Protein AF-A0A316DTW7-F1 (afdb_monomer_lite)

pLDDT: mean 80.7, std 17.82, range [40.09, 97.94]

Organism: NCBI:txid570520

Secondary structure (DSSP, 8-state):
--HHHHHHHHHHHHHHTT----PPP------SS--S-----S-----STT-EEEE-GGGHHHHHHHHHHHHHHSS---EEEEEEEEEE-TT--STT-EEEEE-SS-EEEEESS---GGGTGGGS---------

InterPro domains:
  IPR029018 Beta-hexosaminidase-like, domain 2 [G3DSA:3.30.379.10] (24-115)
  IPR029018 Beta-hexosaminidase-like, domain 2 [SSF55545] (29-113)

Sequence (133 aa):
MLFKKSLILIVFISVIVSCAENHPEAISPQIISILQEQVLTKGVFILDNESGLQFDTAFKVSAAFLKAFIQQGSNLVLKENNTIVFIKEERIKSDEGYVLNITPTQIEIKANKSINNNSKLRNYPRIQTRFWT

Radius of gyration: 23.99 Å; chains: 1; bounding box: 56×68×57 Å

Foldseek 3Di:
DPVVVVVVVVVVVVVVVPPDPPQPPPDDDPDPDDDPDDDDDDDDADDAQAAAEEEDPQCVVVRVVVQCCDVVVDVHHHDHDAQEYEEADCVAPDQPDWDWDDDNRHTYIYDNHDDDCPPVVVPDPPPPPDDDD

Structure (mmCIF, N/CA/C/O backbone):
data_AF-A0A316DTW7-F1
#
_entry.id   AF-A0A316DTW7-F1
#
loop_
_atom_site.group_PDB
_atom_site.id
_atom_site.type_symbol
_atom_site.label_atom_id
_atom_site.label_alt_id
_atom_site.label_comp_id
_atom_site.label_asym_id
_atom_site.label_entity_id
_atom_site.label_seq_id
_atom_site.pdbx_PDB_ins_code
_atom_site.Cartn_x
_atom_site.Cartn_y
_atom_site.Cartn_z
_atom_site.occupancy
_atom_site.B_iso_or_equiv
_atom_site.auth_seq_id
_atom_site.auth_comp_id
_atom_site.auth_asym_id
_atom_site.auth_atom_id
_atom_site.pdbx_PDB_model_num
ATOM 1 N N . MET A 1 1 ? -35.486 33.888 44.459 1.00 50.62 1 MET A N 1
ATOM 2 C CA . MET A 1 1 ? -35.583 33.446 43.042 1.00 50.62 1 MET A CA 1
ATOM 3 C C . MET A 1 1 ? -34.223 33.231 42.345 1.00 50.62 1 MET A C 1
ATOM 5 O O . MET A 1 1 ? -34.217 32.894 41.168 1.00 50.62 1 MET A O 1
ATOM 9 N N . LEU A 1 2 ? -33.084 33.349 43.048 1.00 51.00 2 LEU A N 1
ATOM 10 C CA . LEU A 1 2 ? -31.732 33.169 42.482 1.00 51.00 2 LEU A CA 1
ATOM 11 C C . LEU A 1 2 ? -31.245 31.703 42.465 1.00 51.00 2 LEU A C 1
ATOM 13 O O . LEU A 1 2 ? -30.597 31.287 41.513 1.00 51.00 2 LEU A O 1
ATOM 17 N N . PHE A 1 3 ? -31.638 30.882 43.447 1.00 57.75 3 PHE A N 1
ATOM 18 C CA . PHE A 1 3 ? -31.183 29.485 43.545 1.00 57.75 3 PHE A CA 1
ATOM 19 C C . PHE A 1 3 ? -31.755 28.553 42.461 1.00 57.75 3 PHE A C 1
ATOM 21 O O . PHE A 1 3 ? -31.048 27.680 41.968 1.00 57.75 3 PHE A O 1
ATOM 28 N N . LYS A 1 4 ? -33.007 28.767 42.021 1.00 59.69 4 LYS A N 1
ATOM 29 C CA . LYS A 1 4 ? -33.645 27.931 40.981 1.00 59.69 4 LYS A CA 1
ATOM 30 C C . LYS A 1 4 ? -33.011 28.109 39.594 1.00 59.69 4 LYS A C 1
ATOM 32 O O . LYS A 1 4 ? -32.924 27.146 38.845 1.00 59.69 4 LYS A O 1
ATOM 37 N N . LYS A 1 5 ? -32.541 29.323 39.269 1.00 60.16 5 LYS A N 1
ATOM 38 C CA . LYS A 1 5 ? -31.845 29.607 38.000 1.00 60.16 5 LYS A CA 1
ATOM 39 C C . LYS A 1 5 ? -30.434 29.004 37.976 1.00 60.16 5 LYS A C 1
ATOM 41 O O . LYS A 1 5 ? -29.988 28.563 36.926 1.00 60.16 5 LYS A O 1
ATOM 46 N N . SER A 1 6 ? -29.779 28.928 39.140 1.00 65.62 6 SER A N 1
ATOM 47 C CA . SER A 1 6 ? -28.445 28.329 39.295 1.00 65.62 6 SER A CA 1
ATOM 48 C C . SER A 1 6 ? -28.450 26.807 39.080 1.00 65.62 6 SER A C 1
ATOM 50 O O . SER A 1 6 ? -27.585 26.273 38.393 1.00 65.62 6 SER A O 1
ATOM 52 N N . LEU A 1 7 ? -29.482 26.106 39.567 1.00 71.25 7 LEU A N 1
ATOM 53 C CA . LEU A 1 7 ? -29.639 24.655 39.373 1.00 71.25 7 LEU A CA 1
ATOM 54 C C . LEU A 1 7 ? -29.766 24.253 37.896 1.00 71.25 7 LEU A C 1
ATOM 56 O O . LEU A 1 7 ? -29.173 23.267 37.473 1.00 71.25 7 LEU A O 1
ATOM 60 N N . ILE A 1 8 ? -30.491 25.043 37.101 1.00 77.44 8 ILE A N 1
ATOM 61 C CA . ILE A 1 8 ? -30.655 24.805 35.658 1.00 77.44 8 ILE A CA 1
ATOM 62 C C . ILE A 1 8 ? -29.323 24.971 34.915 1.00 77.44 8 ILE A C 1
ATOM 64 O O . ILE A 1 8 ? -29.021 24.190 34.016 1.00 77.44 8 ILE A O 1
ATOM 68 N N . LEU A 1 9 ? -28.499 25.942 35.319 1.00 75.31 9 LEU A N 1
ATOM 69 C CA . LEU A 1 9 ? -27.183 26.175 34.725 1.00 75.31 9 LEU A CA 1
ATOM 70 C C . LEU A 1 9 ? -26.225 24.999 34.987 1.00 75.31 9 LEU A C 1
ATOM 72 O O . LEU A 1 9 ? -25.503 24.583 34.089 1.00 75.31 9 LEU A O 1
ATOM 76 N N . ILE A 1 10 ? -26.257 24.426 36.193 1.00 79.38 10 ILE A N 1
ATOM 77 C CA . ILE A 1 10 ? -25.419 23.275 36.574 1.00 79.38 10 ILE A CA 1
ATOM 78 C C . ILE A 1 10 ? -25.820 22.010 35.796 1.00 79.38 10 ILE A C 1
ATOM 80 O O . ILE A 1 10 ? -24.959 21.249 35.349 1.00 79.38 10 ILE A O 1
ATOM 84 N N . VAL A 1 11 ? -27.122 21.804 35.577 1.00 77.81 11 VAL A N 1
ATOM 85 C CA . VAL A 1 11 ? -27.628 20.703 34.739 1.00 77.81 11 VAL A CA 1
ATOM 86 C C . VAL A 1 11 ? -27.226 20.901 33.273 1.00 77.81 11 VAL A C 1
ATOM 88 O O . VAL A 1 11 ? -26.832 19.952 32.607 1.00 77.81 11 VAL A O 1
ATOM 91 N N . PHE A 1 12 ? -27.238 22.136 32.770 1.00 74.94 12 PHE A N 1
ATOM 92 C CA . PHE A 1 12 ? -26.802 22.424 31.402 1.00 74.94 12 PHE A CA 1
ATOM 93 C C . PHE A 1 12 ? -25.288 22.221 31.206 1.00 74.94 12 PHE A C 1
ATOM 95 O O . PHE A 1 12 ? -24.862 21.674 30.191 1.00 74.94 12 PHE A O 1
ATOM 102 N N . ILE A 1 13 ? -24.475 22.587 32.204 1.00 77.12 13 ILE A N 1
ATOM 103 C CA . ILE A 1 13 ? -23.019 22.373 32.189 1.00 77.12 13 ILE A CA 1
ATOM 104 C C . ILE A 1 13 ? -22.670 20.879 32.280 1.00 77.12 13 ILE A C 1
ATOM 106 O O . ILE A 1 13 ? -21.713 20.443 31.662 1.00 77.12 13 ILE A O 1
ATOM 110 N N . SER A 1 14 ? -23.434 20.055 32.995 1.00 71.06 14 SER A N 1
ATOM 111 C CA . SER A 1 14 ? -23.122 18.616 33.098 1.00 71.06 14 SER A CA 1
ATOM 112 C C . SER A 1 14 ? -23.372 17.843 31.797 1.00 71.06 14 SER A C 1
ATOM 114 O O . SER A 1 14 ? -22.657 16.883 31.514 1.00 71.06 14 SER A O 1
ATOM 116 N N . VAL A 1 15 ? -24.311 18.294 30.960 1.00 70.88 15 VAL A N 1
ATOM 117 C CA . VAL A 1 15 ? -24.607 17.668 29.658 1.00 70.88 15 VAL A CA 1
ATOM 118 C C . VAL A 1 15 ? -23.476 17.887 28.642 1.00 70.88 15 VAL A C 1
ATOM 120 O O . VAL A 1 15 ? -23.234 17.019 27.807 1.00 70.88 15 VAL A O 1
ATOM 123 N N . ILE A 1 16 ? -22.733 18.998 28.728 1.00 71.25 16 ILE A N 1
ATOM 124 C CA . ILE A 1 16 ? -21.660 19.316 27.768 1.00 71.25 16 ILE A CA 1
ATOM 125 C C . ILE A 1 16 ? -20.305 18.657 28.089 1.00 71.25 16 ILE A C 1
ATOM 127 O O . ILE A 1 16 ? -19.431 18.643 27.228 1.00 71.25 16 ILE A O 1
ATOM 131 N N . VAL A 1 17 ? -20.115 18.078 29.288 1.00 68.19 17 VAL A N 1
ATOM 132 C CA . VAL A 1 17 ? -18.840 17.429 29.683 1.00 68.19 17 VAL A CA 1
ATOM 133 C C . VAL A 1 17 ? -18.785 15.959 29.241 1.00 68.19 17 VAL A C 1
ATOM 135 O O . VAL A 1 17 ? -17.721 15.350 29.250 1.00 68.19 17 VAL A O 1
ATOM 138 N N . SER A 1 18 ? -19.898 15.371 28.794 1.00 62.31 18 SER A N 1
ATOM 139 C CA . SER A 1 18 ? -19.945 13.936 28.469 1.00 62.31 18 SER A CA 1
ATOM 140 C C . SER A 1 18 ? -19.399 13.567 27.080 1.00 62.31 18 SER A C 1
ATOM 142 O O . SER A 1 18 ? -19.457 12.397 26.703 1.00 62.31 18 SER A O 1
ATOM 144 N N . CYS A 1 19 ? -18.856 14.521 26.318 1.00 64.94 19 CYS A N 1
ATOM 145 C CA . CYS A 1 19 ? -18.191 14.234 25.048 1.00 64.94 19 CYS A CA 1
ATOM 146 C C . CYS A 1 19 ? -16.697 13.963 25.289 1.00 64.94 19 CYS A C 1
ATOM 148 O O . CYS A 1 19 ? -15.837 14.789 24.994 1.00 64.94 19 CYS A O 1
ATOM 150 N N . ALA A 1 20 ? -16.398 12.816 25.898 1.00 64.94 20 ALA A N 1
ATOM 151 C CA . ALA A 1 20 ? -15.045 12.279 25.956 1.00 64.94 20 ALA A CA 1
ATOM 152 C C . ALA A 1 20 ? -14.924 11.208 24.868 1.00 64.94 20 ALA A C 1
ATOM 154 O O . ALA A 1 20 ? -15.334 10.063 25.058 1.00 64.94 20 ALA A O 1
ATOM 155 N N . GLU A 1 21 ? -14.414 11.589 23.697 1.00 65.56 21 GLU A N 1
ATOM 156 C CA . GLU A 1 21 ? -14.030 10.609 22.685 1.00 65.56 21 GLU A CA 1
ATOM 157 C C . GLU A 1 21 ? -12.824 9.828 23.212 1.00 65.56 21 GLU A C 1
ATOM 159 O O . GLU A 1 21 ? -11.740 10.377 23.413 1.00 65.56 21 GLU A O 1
ATOM 164 N N . ASN A 1 22 ? -13.021 8.533 23.458 1.00 61.62 22 ASN A N 1
ATOM 165 C CA . ASN A 1 22 ? -11.925 7.617 23.736 1.00 61.62 22 ASN A CA 1
ATOM 166 C C . ASN A 1 22 ? -11.108 7.488 22.451 1.00 61.62 22 ASN A C 1
ATOM 168 O O . ASN A 1 22 ? -11.437 6.691 21.573 1.00 61.62 22 ASN A O 1
ATOM 172 N N . HIS A 1 23 ? -10.069 8.306 22.307 1.00 55.62 23 HIS A N 1
ATOM 173 C CA . HIS A 1 23 ? -9.107 8.099 21.241 1.00 55.62 23 HIS A CA 1
ATOM 174 C C . HIS A 1 23 ? -8.380 6.783 21.534 1.00 55.62 23 HIS A C 1
ATOM 176 O O . HIS A 1 23 ? -7.770 6.673 22.600 1.00 55.62 23 HIS A O 1
ATOM 182 N N . PRO A 1 24 ? -8.458 5.775 20.646 1.00 60.28 24 PRO A N 1
ATOM 183 C CA . PRO A 1 24 ? -7.672 4.567 20.828 1.00 60.28 24 PRO A CA 1
ATOM 184 C C . PRO A 1 24 ? -6.202 4.977 20.922 1.00 60.28 24 PRO A C 1
ATOM 186 O O . PRO A 1 24 ? -5.711 5.731 20.077 1.00 60.28 24 PRO A O 1
ATOM 189 N N . GLU A 1 25 ? -5.518 4.533 21.978 1.00 62.28 25 GLU A N 1
ATOM 190 C CA . GLU A 1 25 ? -4.081 4.751 22.103 1.00 62.28 25 GLU A CA 1
ATOM 191 C C . GLU A 1 25 ? -3.395 4.195 20.854 1.00 62.28 25 GLU A C 1
ATOM 193 O O . GLU A 1 25 ? -3.690 3.086 20.400 1.00 62.28 25 GLU A O 1
ATOM 198 N N . ALA A 1 26 ? -2.508 4.997 20.265 1.00 59.78 26 ALA A N 1
ATOM 199 C CA . ALA A 1 26 ? -1.769 4.593 19.084 1.00 59.78 26 ALA A CA 1
ATOM 200 C C . ALA A 1 26 ? -0.880 3.396 19.447 1.00 59.78 26 ALA A C 1
ATOM 202 O O . ALA A 1 26 ? 0.140 3.544 20.122 1.00 59.78 26 ALA A O 1
ATOM 203 N N . ILE A 1 27 ? -1.273 2.201 19.004 1.00 66.25 27 ILE A N 1
ATOM 204 C CA . ILE A 1 27 ? -0.453 1.001 19.143 1.00 66.25 27 ILE A CA 1
ATOM 205 C C . ILE A 1 27 ? 0.762 1.197 18.241 1.00 66.25 27 ILE A C 1
ATOM 207 O O . ILE A 1 27 ? 0.631 1.240 17.016 1.00 66.25 27 ILE A O 1
ATOM 211 N N . SER A 1 28 ? 1.946 1.331 18.840 1.00 69.50 28 SER A N 1
ATOM 212 C CA . SER A 1 28 ? 3.183 1.363 18.064 1.00 69.50 28 SER A CA 1
ATOM 213 C C . SER A 1 28 ? 3.342 0.022 17.338 1.00 69.50 28 SER A C 1
ATOM 215 O O . SER A 1 28 ? 3.338 -1.026 17.998 1.00 69.50 28 SER A O 1
ATOM 217 N N . PRO A 1 29 ? 3.437 0.010 15.997 1.00 71.38 29 PRO A N 1
ATOM 218 C CA . PRO A 1 29 ? 3.548 -1.231 15.253 1.00 71.38 29 PRO A CA 1
ATOM 219 C C . PRO A 1 29 ? 4.863 -1.931 15.606 1.00 71.38 29 PRO A C 1
ATOM 221 O O . PRO A 1 29 ? 5.935 -1.326 15.593 1.00 71.38 29 PRO A O 1
ATOM 224 N N . GLN A 1 30 ? 4.791 -3.228 15.905 1.00 76.19 30 GLN A N 1
ATOM 225 C CA . GLN A 1 30 ? 5.978 -4.041 16.166 1.00 76.19 30 GLN A CA 1
ATOM 226 C C . GLN A 1 30 ? 6.628 -4.441 14.838 1.00 76.19 30 GLN A C 1
ATOM 228 O O . GLN A 1 30 ? 6.312 -5.481 14.262 1.00 76.19 30 GLN A O 1
ATOM 233 N N . ILE A 1 31 ? 7.514 -3.585 14.329 1.00 75.75 31 ILE A N 1
ATOM 234 C CA . ILE A 1 31 ? 8.282 -3.827 13.103 1.00 75.75 31 ILE A CA 1
ATOM 235 C C . ILE A 1 31 ? 9.700 -4.252 13.494 1.00 75.75 31 ILE A C 1
ATOM 237 O O . ILE A 1 31 ? 10.330 -3.629 14.349 1.00 75.75 31 ILE A O 1
ATOM 241 N N . ILE A 1 32 ? 10.202 -5.326 12.879 1.00 71.81 32 ILE A N 1
ATOM 242 C CA . ILE A 1 32 ? 11.586 -5.775 13.072 1.00 71.81 32 ILE A CA 1
ATOM 243 C C . ILE A 1 32 ? 12.494 -5.052 12.070 1.00 71.81 32 ILE A C 1
ATOM 245 O O . ILE A 1 32 ? 12.167 -4.923 10.891 1.00 71.81 32 ILE A O 1
ATOM 249 N N . SER A 1 33 ? 13.647 -4.636 12.602 1.00 71.69 33 SER A N 1
ATOM 250 C CA . SER A 1 33 ? 14.553 -3.564 12.172 1.00 71.69 33 SER A CA 1
ATOM 251 C C . SER A 1 33 ? 14.014 -2.169 12.484 1.00 71.69 33 SER A C 1
ATOM 253 O O . SER A 1 33 ? 12.966 -1.756 12.001 1.00 71.69 33 SER A O 1
ATOM 255 N N . ILE A 1 34 ? 14.769 -1.446 13.313 1.00 74.00 34 ILE A N 1
ATOM 256 C CA . ILE A 1 34 ? 14.453 -0.080 13.738 1.00 74.00 34 ILE A CA 1
ATOM 257 C C . ILE A 1 34 ? 14.375 0.817 12.498 1.00 74.00 34 ILE A C 1
ATOM 259 O O . ILE A 1 34 ? 15.304 0.845 11.688 1.00 74.00 34 ILE A O 1
ATOM 263 N N . LEU A 1 35 ? 13.264 1.542 12.355 1.00 81.56 35 LEU A N 1
ATOM 264 C CA . LEU A 1 35 ? 13.120 2.566 11.326 1.00 81.56 35 LEU A CA 1
ATOM 265 C C . LEU A 1 35 ? 14.106 3.704 11.595 1.00 81.56 35 LEU A C 1
ATOM 267 O O . LEU A 1 35 ? 14.316 4.091 12.742 1.00 81.56 35 LEU A O 1
ATOM 271 N N . GLN A 1 36 ? 14.678 4.270 10.531 1.00 85.31 36 GLN A N 1
ATOM 272 C CA . GLN A 1 36 ? 15.542 5.446 10.657 1.00 85.31 36 GLN A CA 1
ATOM 273 C C . GLN A 1 36 ? 14.785 6.637 11.264 1.00 85.31 36 GLN A C 1
ATOM 275 O O . GLN A 1 36 ? 15.351 7.397 12.044 1.00 85.31 36 GLN A O 1
ATOM 280 N N . GLU A 1 37 ? 13.506 6.774 10.914 1.00 88.19 37 GLU A N 1
ATOM 281 C CA . GLU A 1 37 ? 12.612 7.807 11.415 1.00 88.19 37 GLU A CA 1
ATOM 282 C C . GLU A 1 37 ? 11.174 7.273 11.430 1.00 88.19 37 GLU A C 1
ATOM 284 O O . GLU A 1 37 ? 10.756 6.556 10.518 1.00 88.19 37 GLU A O 1
ATOM 289 N N . GLN A 1 38 ? 10.417 7.623 12.469 1.00 88.06 38 GLN A N 1
ATOM 290 C CA . GLN A 1 38 ? 8.989 7.343 12.566 1.00 88.06 38 GLN A CA 1
ATOM 291 C C . GLN A 1 38 ? 8.288 8.539 13.204 1.00 88.06 38 GLN A C 1
ATOM 293 O O . GLN A 1 38 ? 8.654 8.979 14.293 1.00 88.06 38 GLN A O 1
ATOM 298 N N . VAL A 1 39 ? 7.243 9.028 12.540 1.00 89.62 39 VAL A N 1
ATOM 299 C CA . VAL A 1 39 ? 6.382 10.099 13.047 1.00 89.62 39 VAL A CA 1
ATOM 300 C C . VAL A 1 39 ? 4.974 9.540 13.194 1.00 89.62 39 VAL A C 1
ATOM 302 O O . VAL A 1 39 ? 4.391 9.054 12.228 1.00 89.62 39 VAL A O 1
ATOM 305 N N . LEU A 1 40 ? 4.429 9.584 14.410 1.00 86.25 40 LEU A N 1
ATOM 306 C CA . LEU A 1 40 ? 3.062 9.146 14.682 1.00 86.25 40 LEU A CA 1
ATOM 307 C C . LEU A 1 40 ? 2.095 10.313 14.474 1.00 86.25 40 LEU A C 1
ATOM 309 O O . LEU A 1 40 ? 2.170 11.330 15.165 1.00 86.25 40 LEU A O 1
ATOM 313 N N . THR A 1 41 ? 1.176 10.158 13.525 1.00 85.38 41 THR A N 1
ATOM 314 C CA . THR A 1 41 ? 0.108 11.122 13.237 1.00 85.38 41 THR A CA 1
ATOM 315 C C . THR A 1 41 ? -1.236 10.617 13.756 1.00 85.38 41 THR A C 1
ATOM 317 O O . THR A 1 41 ? -1.438 9.419 13.934 1.00 85.38 41 THR A O 1
ATOM 320 N N . LYS A 1 42 ? -2.181 11.532 14.008 1.00 83.56 42 LYS A N 1
ATOM 321 C CA . LYS A 1 42 ? -3.534 11.159 14.445 1.00 83.56 42 LYS A CA 1
ATOM 322 C C . LYS A 1 42 ? -4.324 10.497 13.312 1.00 83.56 42 LYS A C 1
ATOM 324 O O . LYS A 1 42 ? -4.234 10.922 12.163 1.00 83.56 42 LYS A O 1
ATOM 329 N N . GLY A 1 43 ? -5.173 9.541 13.684 1.00 84.69 43 GLY A N 1
ATOM 330 C CA . GLY A 1 43 ? -6.079 8.837 12.778 1.00 84.69 43 GLY A CA 1
ATOM 331 C C . GLY A 1 43 ? -5.618 7.419 12.449 1.00 84.69 43 GLY A C 1
ATOM 332 O O . GLY A 1 43 ? -4.516 7.010 12.802 1.00 84.69 43 GLY A O 1
ATOM 333 N N . VAL A 1 44 ? -6.500 6.656 11.802 1.00 88.94 44 VAL A N 1
ATOM 334 C CA . VAL A 1 44 ? -6.276 5.250 11.445 1.00 88.94 44 VAL A CA 1
ATOM 335 C C . VAL A 1 44 ? -6.800 5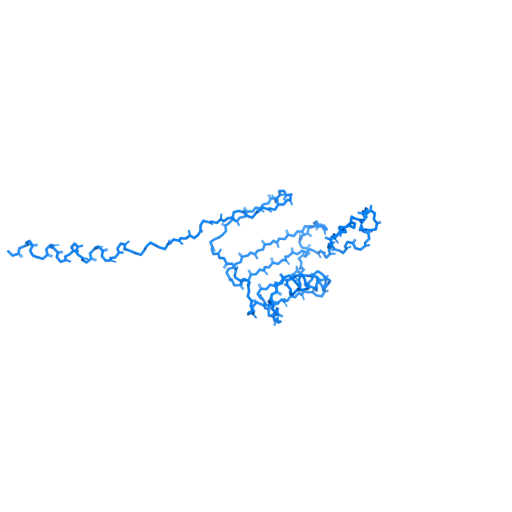.020 10.034 1.00 88.94 44 VAL A C 1
ATOM 337 O O . VAL A 1 44 ? -7.872 5.509 9.688 1.00 88.94 44 VAL A O 1
ATOM 340 N N . PHE A 1 45 ? -6.043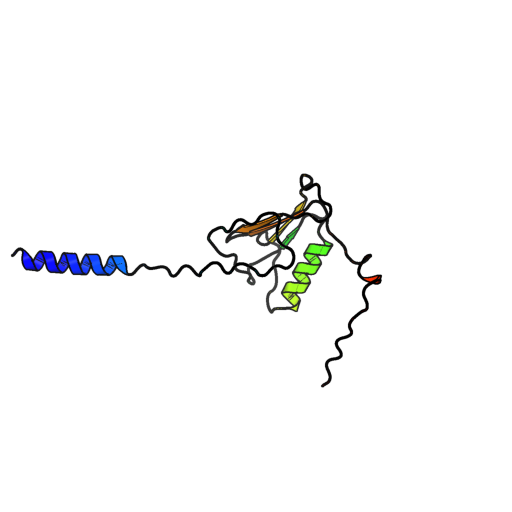 4.274 9.234 1.00 92.56 45 PHE A N 1
ATOM 341 C CA . PHE A 1 45 ? -6.514 3.746 7.960 1.00 92.56 45 PHE A CA 1
ATOM 342 C C . PHE A 1 45 ? -7.274 2.438 8.194 1.00 92.56 45 PHE A C 1
ATOM 344 O O . PHE A 1 45 ? -6.758 1.537 8.860 1.00 92.56 45 PHE A O 1
ATOM 351 N N . ILE A 1 46 ? -8.477 2.314 7.635 1.00 93.25 46 ILE A N 1
ATOM 352 C CA . ILE A 1 46 ? -9.280 1.091 7.725 1.00 93.25 46 ILE A CA 1
ATOM 353 C C . ILE A 1 46 ? -9.136 0.309 6.423 1.00 93.25 46 ILE A C 1
ATOM 355 O O . ILE A 1 46 ? -9.491 0.802 5.359 1.00 93.25 46 ILE A O 1
ATOM 359 N N . LEU A 1 47 ? -8.614 -0.915 6.521 1.00 94.94 47 LEU A N 1
ATOM 360 C CA . LEU A 1 47 ? -8.540 -1.845 5.399 1.00 94.94 47 LEU A CA 1
ATOM 361 C C . LEU A 1 47 ? -9.842 -2.651 5.310 1.00 94.94 47 LEU A C 1
ATOM 363 O O . LEU A 1 47 ? -10.150 -3.440 6.203 1.00 94.94 47 LEU A O 1
ATOM 367 N N . ASP A 1 48 ? -10.583 -2.468 4.224 1.00 95.31 48 ASP A N 1
ATOM 368 C CA . ASP A 1 48 ? -11.890 -3.084 3.987 1.00 95.31 48 ASP A CA 1
ATOM 369 C C . ASP A 1 48 ? -12.114 -3.419 2.495 1.00 95.31 48 ASP A C 1
ATOM 371 O O . ASP A 1 48 ? -11.188 -3.394 1.686 1.00 95.31 48 ASP A O 1
ATOM 375 N N . ASN A 1 49 ? -13.348 -3.771 2.118 1.00 95.31 49 ASN A N 1
ATOM 376 C CA . ASN A 1 49 ? -13.708 -4.081 0.728 1.00 95.31 49 ASN A CA 1
ATOM 377 C C . ASN A 1 49 ? -13.836 -2.844 -0.174 1.00 95.31 49 ASN A C 1
ATOM 379 O O . ASN A 1 49 ? -13.943 -2.992 -1.391 1.00 95.31 49 ASN A O 1
ATOM 383 N N . GLU A 1 50 ? -13.842 -1.637 0.387 1.00 95.56 50 GLU A N 1
ATOM 384 C CA . GLU A 1 50 ? -13.784 -0.393 -0.382 1.00 95.56 50 GLU A CA 1
ATOM 385 C C . GLU A 1 50 ? -12.341 0.016 -0.677 1.00 95.56 50 GLU A C 1
ATOM 387 O O . GLU A 1 50 ? -12.092 0.797 -1.596 1.00 95.56 50 GLU A O 1
ATOM 392 N N . SER A 1 51 ? -11.382 -0.566 0.039 1.00 96.94 51 SER A N 1
ATOM 393 C CA . SER A 1 51 ? -9.964 -0.372 -0.209 1.00 96.94 51 SER A CA 1
ATOM 394 C C . SER A 1 51 ? -9.552 -0.938 -1.569 1.00 96.94 51 SER A C 1
ATOM 396 O O . SER A 1 51 ? -9.982 -2.003 -2.015 1.00 96.94 51 SER A O 1
ATOM 398 N N . GLY A 1 52 ? -8.668 -0.221 -2.239 1.00 96.81 52 GLY A N 1
ATOM 399 C CA . GLY A 1 52 ? -8.066 -0.599 -3.498 1.00 96.81 52 GLY A CA 1
ATOM 400 C C . GLY A 1 52 ? -6.597 -0.225 -3.595 1.00 96.81 52 GLY A C 1
ATOM 401 O O . GLY A 1 52 ? -6.027 0.452 -2.732 1.00 96.81 52 GLY A O 1
ATOM 402 N N . LEU A 1 53 ? -5.984 -0.752 -4.649 1.00 97.19 53 LEU A N 1
ATOM 403 C CA . LEU A 1 53 ? -4.551 -0.705 -4.874 1.00 97.19 53 LEU A CA 1
ATOM 404 C C . LEU A 1 53 ? -4.241 -0.060 -6.224 1.00 97.19 53 LEU A C 1
ATOM 406 O O . LEU A 1 53 ? -4.734 -0.509 -7.255 1.00 97.19 53 LEU A O 1
ATOM 410 N N . GLN A 1 54 ? -3.351 0.928 -6.221 1.00 97.44 54 GLN A N 1
ATOM 411 C CA . GLN A 1 54 ? -2.700 1.458 -7.415 1.00 97.44 54 GLN A CA 1
ATOM 412 C C . GLN A 1 54 ? -1.182 1.377 -7.290 1.00 97.44 54 GLN A C 1
ATOM 414 O O . GLN A 1 54 ? -0.618 1.308 -6.197 1.00 97.44 54 GLN A O 1
ATOM 419 N N . PHE A 1 55 ? -0.499 1.340 -8.429 1.00 97.12 55 PHE A N 1
ATOM 420 C CA . PHE A 1 55 ? 0.950 1.220 -8.456 1.00 97.12 55 PHE A CA 1
ATOM 421 C C . PHE A 1 55 ? 1.539 1.732 -9.764 1.00 97.12 55 PHE A C 1
ATOM 423 O O . PHE A 1 55 ? 0.998 1.484 -10.844 1.00 97.12 55 PHE A O 1
ATOM 430 N N . ASP A 1 56 ? 2.715 2.346 -9.670 1.00 96.62 56 ASP A N 1
ATOM 431 C CA . ASP A 1 56 ? 3.565 2.540 -10.839 1.00 96.62 56 ASP A CA 1
ATOM 432 C C . ASP A 1 56 ? 4.024 1.187 -11.393 1.00 96.62 56 ASP A C 1
ATOM 434 O O . ASP A 1 56 ? 4.283 0.233 -10.652 1.00 96.62 56 ASP A O 1
ATOM 438 N N . THR A 1 57 ? 4.195 1.102 -12.713 1.00 94.81 57 THR A N 1
ATOM 439 C CA . THR A 1 57 ? 4.548 -0.145 -13.420 1.00 94.81 57 THR A CA 1
ATOM 440 C C . THR A 1 57 ? 5.803 -0.827 -12.866 1.00 94.81 57 THR A C 1
ATOM 442 O O . THR A 1 57 ? 5.882 -2.059 -12.864 1.00 94.81 57 THR A O 1
ATOM 445 N N . ALA A 1 58 ? 6.743 -0.047 -12.322 1.00 93.69 58 ALA A N 1
ATOM 446 C CA . ALA A 1 58 ? 7.954 -0.522 -11.656 1.00 93.69 58 ALA A CA 1
ATOM 447 C C . ALA A 1 58 ? 7.685 -1.423 -10.431 1.00 93.69 58 ALA A C 1
ATOM 449 O O . ALA A 1 58 ? 8.525 -2.257 -10.093 1.00 93.69 58 ALA A O 1
ATOM 450 N N . PHE A 1 59 ? 6.518 -1.301 -9.791 1.00 95.56 59 PHE A N 1
ATOM 451 C CA . PHE A 1 59 ? 6.143 -2.048 -8.584 1.00 95.56 59 PHE A CA 1
ATOM 452 C C . PHE A 1 59 ? 5.100 -3.133 -8.829 1.00 95.56 59 PHE A C 1
ATOM 454 O O . PHE A 1 59 ? 4.606 -3.720 -7.868 1.00 95.56 59 PHE A O 1
ATOM 461 N N . LYS A 1 60 ? 4.796 -3.467 -10.090 1.00 95.00 60 LYS A N 1
ATOM 462 C CA . LYS A 1 60 ? 3.778 -4.471 -10.445 1.00 95.00 60 LYS A CA 1
ATOM 463 C C . LYS A 1 60 ? 3.912 -5.783 -9.664 1.00 95.00 60 LYS A C 1
ATOM 465 O O . LYS A 1 60 ? 2.908 -6.344 -9.240 1.00 95.00 60 LYS A O 1
ATOM 470 N N . VAL A 1 61 ? 5.138 -6.275 -9.465 1.00 93.81 61 VAL A N 1
ATOM 471 C CA . VAL A 1 61 ? 5.388 -7.530 -8.732 1.00 93.81 61 VAL A CA 1
ATOM 472 C C . VAL A 1 61 ? 5.058 -7.383 -7.245 1.00 93.81 61 VAL A C 1
ATOM 474 O O . VAL A 1 61 ? 4.338 -8.215 -6.700 1.00 93.81 61 VAL A O 1
ATOM 477 N N . SER A 1 62 ? 5.539 -6.321 -6.595 1.00 94.69 62 SER A N 1
ATOM 478 C CA . SER A 1 62 ? 5.259 -6.045 -5.179 1.00 94.69 62 SER A CA 1
ATOM 479 C C . SER A 1 62 ? 3.771 -5.781 -4.932 1.00 94.69 62 SER A C 1
ATOM 481 O O . SER A 1 62 ? 3.209 -6.301 -3.972 1.00 94.69 62 SER A O 1
ATOM 483 N N . ALA A 1 63 ? 3.118 -5.038 -5.827 1.00 95.00 63 ALA A N 1
ATOM 484 C CA . ALA A 1 63 ? 1.688 -4.764 -5.759 1.00 95.00 63 ALA A CA 1
ATOM 485 C C . ALA A 1 63 ? 0.857 -6.046 -5.924 1.00 95.00 63 ALA A C 1
ATOM 487 O O . ALA A 1 63 ? -0.047 -6.306 -5.131 1.00 95.00 63 ALA A O 1
ATOM 488 N N . ALA A 1 64 ? 1.203 -6.896 -6.897 1.00 95.38 64 ALA A N 1
ATOM 489 C CA . ALA A 1 64 ? 0.55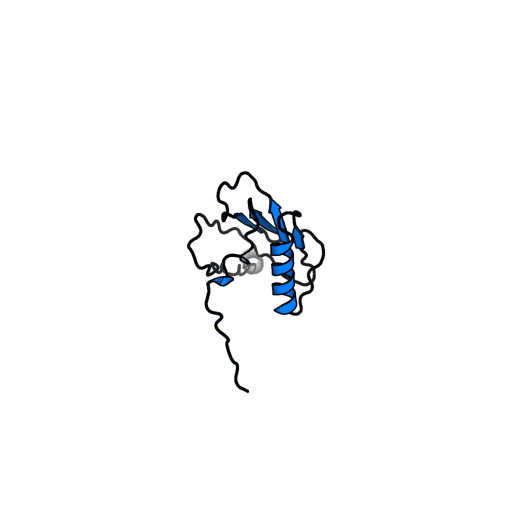4 -8.193 -7.071 1.00 95.38 64 ALA A CA 1
ATOM 490 C C . ALA A 1 64 ? 0.743 -9.097 -5.844 1.00 95.38 64 ALA A C 1
ATOM 492 O O . ALA A 1 64 ? -0.206 -9.757 -5.423 1.00 95.38 64 ALA A O 1
ATOM 493 N N . PHE A 1 65 ? 1.938 -9.093 -5.245 1.00 95.44 65 PHE A N 1
ATOM 494 C CA . PHE A 1 65 ? 2.201 -9.815 -4.003 1.00 95.44 65 PHE A CA 1
ATOM 495 C C . PHE A 1 65 ? 1.326 -9.306 -2.853 1.00 95.44 65 PHE A C 1
ATOM 497 O O . PHE A 1 65 ? 0.668 -10.118 -2.211 1.00 95.44 65 PHE A O 1
ATOM 504 N N . LEU A 1 66 ? 1.267 -7.990 -2.612 1.00 95.56 66 LEU A N 1
ATOM 505 C CA . LEU A 1 66 ? 0.444 -7.418 -1.540 1.00 95.56 66 LEU A CA 1
ATOM 506 C C . LEU A 1 66 ? -1.042 -7.741 -1.741 1.00 95.56 66 LEU A C 1
ATOM 508 O O . LEU A 1 66 ? -1.714 -8.158 -0.798 1.00 95.56 66 LEU A O 1
ATOM 512 N N . LYS A 1 67 ? -1.541 -7.598 -2.976 1.00 95.88 67 LYS A N 1
ATOM 513 C CA . LYS A 1 67 ? -2.924 -7.938 -3.331 1.00 95.88 67 LYS A CA 1
ATOM 514 C C . LYS A 1 67 ? -3.219 -9.404 -3.033 1.00 95.88 67 LYS A C 1
ATOM 516 O O . LYS A 1 67 ? -4.187 -9.697 -2.340 1.00 95.88 67 LYS A O 1
ATOM 521 N N . ALA A 1 68 ? -2.354 -10.310 -3.488 1.00 96.31 68 ALA A N 1
ATOM 522 C CA . ALA A 1 68 ? -2.486 -11.735 -3.212 1.00 96.31 68 ALA A CA 1
ATOM 523 C C . ALA A 1 68 ? -2.422 -12.038 -1.708 1.00 96.31 68 ALA A C 1
ATOM 525 O O . ALA A 1 68 ? -3.246 -12.795 -1.213 1.00 96.31 68 ALA A O 1
ATOM 526 N N . PHE A 1 69 ? -1.494 -11.419 -0.976 1.00 96.06 69 PHE A N 1
ATOM 527 C CA . PHE A 1 69 ? -1.335 -11.610 0.463 1.00 96.06 69 PHE A CA 1
ATOM 528 C C . PHE A 1 69 ? -2.605 -11.229 1.237 1.00 96.06 69 PHE A C 1
ATOM 530 O O . PHE A 1 69 ? -3.091 -12.019 2.043 1.00 96.06 69 PHE A O 1
ATOM 537 N N . ILE A 1 70 ? -3.184 -10.058 0.949 1.00 95.88 70 ILE A N 1
ATOM 538 C CA . ILE A 1 70 ? -4.419 -9.597 1.599 1.00 95.88 70 ILE A CA 1
ATOM 539 C C . ILE A 1 70 ? -5.603 -10.488 1.208 1.00 95.88 70 ILE A C 1
ATOM 541 O O . ILE A 1 70 ? -6.331 -10.953 2.082 1.00 95.88 70 ILE A O 1
ATOM 545 N N . GLN A 1 71 ? -5.790 -10.750 -0.089 1.00 96.12 71 GLN A N 1
ATOM 546 C CA . GLN A 1 71 ? -6.957 -11.486 -0.591 1.00 96.12 71 GLN A CA 1
ATOM 547 C C . GLN A 1 71 ? -6.921 -12.987 -0.260 1.00 96.12 71 GLN A C 1
ATOM 549 O O . GLN A 1 71 ? -7.968 -13.615 -0.188 1.00 96.12 71 GLN A O 1
ATOM 554 N N . GLN A 1 72 ? -5.741 -13.585 -0.073 1.00 95.94 72 GLN A N 1
ATOM 555 C CA . GLN A 1 72 ? -5.619 -14.987 0.353 1.00 95.94 72 GLN A CA 1
ATOM 556 C C . GLN A 1 72 ? -5.657 -15.133 1.878 1.00 95.94 72 GLN A C 1
ATOM 558 O O . GLN A 1 72 ? -6.073 -16.173 2.381 1.00 95.94 72 GLN A O 1
ATOM 563 N N . GLY A 1 73 ? -5.213 -14.109 2.613 1.00 94.62 73 GLY A N 1
ATOM 564 C CA . GLY A 1 73 ? -5.210 -14.093 4.077 1.00 94.62 73 GLY A CA 1
ATOM 565 C C . GLY A 1 73 ? -6.510 -13.588 4.710 1.00 94.62 73 GLY A C 1
ATOM 566 O O . GLY A 1 73 ? -6.614 -13.570 5.934 1.00 94.62 73 GLY A O 1
ATOM 567 N N . SER A 1 74 ? -7.486 -13.144 3.915 1.00 94.06 74 SER A N 1
ATOM 568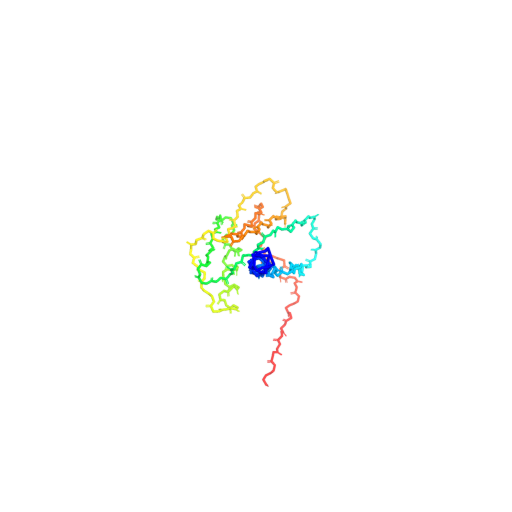 C CA . SER A 1 74 ? -8.740 -12.564 4.405 1.00 94.06 74 SER A CA 1
ATOM 569 C C . SER A 1 74 ? -9.885 -12.742 3.403 1.00 94.06 74 SER A C 1
ATOM 571 O O . SER A 1 74 ? -9.677 -13.180 2.279 1.00 94.06 74 SER A O 1
ATOM 573 N N . ASN A 1 75 ? -11.099 -12.343 3.793 1.00 94.94 75 ASN A N 1
ATOM 574 C CA . ASN A 1 75 ? -12.259 -12.285 2.894 1.00 94.94 75 ASN A CA 1
ATOM 575 C C . ASN A 1 75 ? -12.350 -10.953 2.121 1.00 94.94 75 ASN A C 1
ATOM 577 O O . ASN A 1 75 ? -13.398 -10.648 1.551 1.00 94.94 75 ASN A O 1
ATOM 581 N N . LEU A 1 76 ? -11.299 -10.126 2.157 1.00 95.81 76 LEU A N 1
ATOM 582 C CA . LEU A 1 76 ? -11.289 -8.823 1.502 1.00 95.81 76 LEU A CA 1
ATOM 583 C C . LEU A 1 76 ? -10.954 -8.956 0.019 1.00 95.81 76 LEU A C 1
ATOM 585 O O . LEU A 1 76 ? -10.053 -9.703 -0.360 1.00 95.81 76 LEU A O 1
ATOM 589 N N . VAL A 1 77 ? -11.624 -8.166 -0.820 1.00 95.94 77 VAL A N 1
ATOM 590 C CA . VAL A 1 77 ? -11.334 -8.061 -2.253 1.00 95.94 77 VAL A CA 1
ATOM 591 C C . VAL A 1 77 ? -10.963 -6.622 -2.587 1.00 95.94 77 VAL A C 1
ATOM 593 O O . VAL A 1 77 ? -11.827 -5.761 -2.696 1.00 95.94 77 VAL A O 1
ATOM 596 N N . LEU A 1 78 ? -9.666 -6.371 -2.795 1.00 95.25 78 LEU A N 1
ATOM 597 C CA . LEU A 1 78 ? -9.186 -5.041 -3.170 1.00 95.25 78 LEU A CA 1
ATOM 598 C C . LEU A 1 78 ? -9.708 -4.596 -4.541 1.00 95.25 78 LEU A C 1
ATOM 600 O O . LEU A 1 78 ? -9.569 -5.319 -5.537 1.00 95.25 78 LEU A O 1
ATOM 604 N N . LYS A 1 79 ? -10.236 -3.372 -4.581 1.00 95.12 79 LYS A N 1
ATOM 605 C CA . LYS A 1 79 ? -10.656 -2.663 -5.796 1.00 95.12 79 LYS A CA 1
ATOM 606 C C . LYS A 1 79 ? -9.459 -2.014 -6.507 1.00 95.12 79 LYS A C 1
ATOM 608 O O . LYS A 1 79 ? -8.330 -2.024 -6.021 1.00 95.12 79 LYS A O 1
ATOM 613 N N . GLU A 1 80 ? -9.710 -1.419 -7.666 1.00 90.75 80 GLU A N 1
ATOM 614 C CA . GLU A 1 80 ? -8.726 -0.609 -8.393 1.00 90.75 80 GLU A CA 1
ATOM 615 C C . GLU A 1 80 ? -8.958 0.877 -8.059 1.00 90.75 80 GLU A C 1
ATOM 617 O O . GLU A 1 80 ? -9.638 1.597 -8.789 1.00 90.75 80 GLU A O 1
ATOM 622 N N . ASN A 1 81 ? -8.457 1.328 -6.905 1.00 92.44 81 ASN A N 1
ATOM 623 C CA . ASN A 1 81 ? -8.531 2.723 -6.457 1.00 92.44 81 ASN A CA 1
ATOM 624 C C . ASN A 1 81 ? -7.268 3.121 -5.668 1.00 92.44 81 ASN A C 1
ATOM 626 O O . ASN A 1 81 ? -6.358 2.316 -5.483 1.00 92.44 81 ASN A O 1
ATOM 630 N N . ASN A 1 82 ? -7.207 4.371 -5.210 1.00 90.56 82 ASN A N 1
ATOM 631 C CA . ASN A 1 82 ? -5.973 4.990 -4.723 1.00 90.56 82 ASN A CA 1
ATOM 632 C C . ASN A 1 82 ? -5.831 4.934 -3.198 1.00 90.56 82 ASN A C 1
ATOM 634 O O . ASN A 1 82 ? -5.104 5.754 -2.643 1.00 90.56 82 ASN A O 1
ATOM 638 N N . THR A 1 83 ? -6.509 4.024 -2.496 1.00 96.12 83 THR A N 1
ATOM 639 C CA . THR A 1 83 ? -6.366 3.953 -1.030 1.00 96.12 83 THR A CA 1
ATOM 640 C C . THR A 1 83 ? -5.034 3.343 -0.596 1.00 96.12 83 THR A C 1
ATOM 642 O O . THR A 1 83 ? -4.545 3.656 0.479 1.00 96.12 83 THR A O 1
ATOM 645 N N . ILE A 1 84 ? -4.407 2.507 -1.427 1.00 97.88 84 ILE A N 1
ATOM 646 C CA . ILE A 1 84 ? -3.040 2.011 -1.232 1.00 97.88 84 ILE A CA 1
ATOM 647 C C . ILE A 1 84 ? -2.281 2.277 -2.527 1.00 97.88 84 ILE A C 1
ATOM 649 O O . ILE A 1 84 ? -2.733 1.858 -3.592 1.00 97.88 84 ILE A O 1
ATOM 653 N N . VAL A 1 85 ? -1.147 2.975 -2.464 1.00 97.94 85 VAL A N 1
ATOM 654 C CA . VAL A 1 85 ? -0.426 3.415 -3.667 1.00 97.94 85 VAL A CA 1
ATOM 655 C C . VAL A 1 85 ? 1.064 3.115 -3.571 1.00 97.94 85 VAL A C 1
ATOM 657 O O . VAL A 1 85 ? 1.734 3.590 -2.658 1.00 97.94 85 VAL A O 1
ATOM 660 N N . PHE A 1 86 ? 1.599 2.375 -4.545 1.00 97.50 86 PHE A N 1
ATOM 661 C CA . PHE A 1 86 ? 3.046 2.258 -4.758 1.00 97.50 86 PHE A CA 1
ATOM 662 C C . PHE A 1 86 ? 3.532 3.326 -5.738 1.00 97.50 86 PHE A C 1
ATOM 664 O O . PHE A 1 86 ? 3.086 3.356 -6.885 1.00 97.50 86 PHE A O 1
ATOM 671 N N . ILE A 1 87 ? 4.475 4.158 -5.301 1.00 97.31 87 ILE A N 1
ATOM 672 C CA . ILE A 1 87 ? 4.962 5.321 -6.052 1.00 97.31 87 ILE A CA 1
ATOM 673 C C . ILE A 1 87 ? 6.479 5.224 -6.219 1.00 97.31 87 ILE A C 1
ATOM 675 O O . ILE A 1 87 ? 7.212 4.980 -5.252 1.00 97.31 87 ILE A O 1
ATOM 679 N N . LYS A 1 88 ? 6.963 5.455 -7.440 1.00 96.19 88 LYS A N 1
ATOM 680 C CA . LYS A 1 88 ? 8.391 5.543 -7.736 1.00 96.19 88 LYS A CA 1
ATOM 681 C C . LYS A 1 88 ? 8.919 6.899 -7.297 1.00 96.19 88 LYS A C 1
ATOM 683 O O . LYS A 1 88 ? 8.454 7.939 -7.751 1.00 96.19 88 LYS A O 1
ATOM 688 N N . GLU A 1 89 ? 9.934 6.879 -6.446 1.00 96.50 89 GLU A N 1
ATOM 689 C CA . GLU A 1 89 ? 10.586 8.077 -5.934 1.00 96.50 89 GLU A CA 1
ATOM 690 C C . GLU A 1 89 ? 12.102 7.961 -6.108 1.00 96.50 89 GLU A C 1
ATOM 692 O O . GLU A 1 89 ? 12.795 7.283 -5.351 1.00 96.50 89 GLU A O 1
ATOM 697 N N . GLU A 1 90 ? 12.623 8.645 -7.125 1.00 94.12 90 GLU A N 1
ATOM 698 C CA . GLU A 1 90 ? 14.040 8.591 -7.502 1.00 94.12 90 GLU A CA 1
ATOM 699 C C . GLU A 1 90 ? 14.945 9.343 -6.515 1.00 94.12 90 GLU A C 1
ATOM 701 O O . GLU A 1 90 ? 16.154 9.112 -6.478 1.00 94.12 90 GLU A O 1
ATOM 706 N N . ARG A 1 91 ? 14.373 10.209 -5.664 1.00 95.44 91 ARG A N 1
ATOM 707 C CA . ARG A 1 91 ? 15.124 10.905 -4.606 1.00 95.44 91 ARG A CA 1
ATOM 708 C C . ARG A 1 91 ? 15.590 9.964 -3.493 1.00 95.44 91 ARG A C 1
ATOM 710 O O . ARG A 1 91 ? 16.540 10.296 -2.780 1.00 95.44 91 ARG A O 1
ATOM 717 N N . ILE A 1 92 ? 14.963 8.795 -3.343 1.00 93.25 92 ILE A N 1
ATOM 718 C CA . ILE A 1 92 ? 15.405 7.770 -2.394 1.00 93.25 92 ILE A CA 1
ATOM 719 C C . ILE A 1 92 ? 16.651 7.093 -2.973 1.00 93.25 92 ILE A C 1
ATOM 721 O O . ILE A 1 92 ? 16.585 6.313 -3.918 1.00 93.25 92 ILE A O 1
ATOM 725 N N . LYS A 1 93 ? 17.820 7.406 -2.408 1.00 91.12 93 LYS A N 1
ATOM 726 C CA . LYS A 1 93 ? 19.111 6.911 -2.918 1.00 91.12 93 LYS A CA 1
ATOM 727 C C . LYS A 1 93 ? 19.400 5.450 -2.569 1.00 91.12 93 LYS A C 1
ATOM 729 O O . LYS A 1 93 ? 20.239 4.837 -3.214 1.00 91.12 93 LYS A O 1
ATOM 734 N N . SER A 1 94 ? 18.768 4.925 -1.521 1.00 88.31 94 SER A N 1
ATOM 735 C CA . SER A 1 94 ? 18.965 3.540 -1.093 1.00 88.31 94 SER A CA 1
ATOM 736 C C . SER A 1 94 ? 18.144 2.591 -1.960 1.00 88.31 94 SER A C 1
ATOM 738 O O . SER A 1 94 ? 16.939 2.785 -2.110 1.00 88.31 94 SER A O 1
ATOM 740 N N . ASP A 1 95 ? 18.781 1.533 -2.460 1.00 86.50 95 ASP A N 1
ATOM 741 C CA . ASP A 1 95 ? 18.138 0.485 -3.263 1.00 86.50 95 ASP A CA 1
ATOM 742 C C . ASP A 1 95 ? 17.047 -0.282 -2.497 1.00 86.50 95 ASP A C 1
ATOM 744 O O . ASP A 1 95 ? 16.135 -0.829 -3.118 1.00 86.50 95 ASP A O 1
ATOM 748 N N . GLU A 1 96 ? 17.138 -0.319 -1.164 1.00 84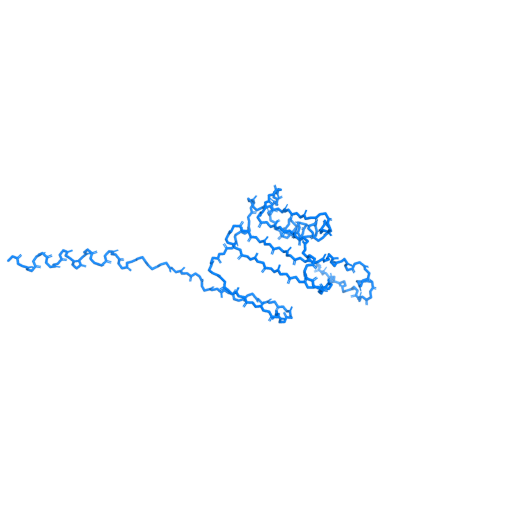.62 96 GLU A N 1
ATOM 749 C CA . GLU A 1 96 ? 16.156 -0.963 -0.280 1.00 84.62 96 GLU A CA 1
ATOM 750 C C . GLU A 1 96 ? 15.339 0.050 0.545 1.00 84.62 96 GLU A C 1
ATOM 752 O O . GLU A 1 96 ? 14.488 -0.329 1.349 1.00 84.62 96 GLU A O 1
ATOM 757 N N . GLY A 1 97 ? 15.598 1.350 0.366 1.00 90.81 97 GLY A N 1
ATOM 758 C CA . GLY A 1 97 ? 14.931 2.411 1.112 1.00 90.81 97 GLY A CA 1
ATOM 759 C C . GLY A 1 97 ? 13.484 2.610 0.676 1.00 90.81 97 GLY A C 1
ATOM 760 O O . GLY A 1 97 ? 13.161 2.555 -0.513 1.00 90.81 97 GLY A O 1
ATOM 761 N N . TYR A 1 98 ? 12.622 2.908 1.644 1.00 93.88 98 TYR A N 1
ATOM 762 C CA . TYR A 1 98 ? 11.231 3.262 1.399 1.00 93.88 98 TYR A CA 1
ATOM 763 C C . TYR A 1 98 ? 10.748 4.325 2.387 1.00 93.88 98 TYR A C 1
ATOM 765 O O . TYR A 1 98 ? 11.313 4.495 3.467 1.00 93.88 98 TYR A O 1
ATOM 773 N N . VAL A 1 99 ? 9.677 5.021 2.014 1.00 95.31 99 VAL A N 1
ATOM 774 C CA . VAL A 1 99 ? 8.895 5.886 2.901 1.00 95.31 99 VAL A CA 1
ATOM 775 C C . VAL A 1 99 ? 7.469 5.360 2.921 1.00 95.31 99 VAL A C 1
ATOM 777 O O . VAL A 1 99 ? 6.861 5.165 1.866 1.00 95.31 99 VAL A O 1
ATOM 780 N N . LEU A 1 100 ? 6.951 5.133 4.124 1.00 94.38 100 LEU A N 1
ATOM 781 C CA . LEU A 1 100 ? 5.573 4.731 4.359 1.00 94.38 100 LEU A CA 1
ATOM 782 C C . LEU A 1 100 ? 4.819 5.912 4.966 1.00 94.38 100 LEU A C 1
ATOM 784 O O . LEU A 1 100 ? 5.154 6.359 6.061 1.00 94.38 100 LEU A O 1
ATOM 788 N N . ASN A 1 101 ? 3.814 6.409 4.254 1.00 95.38 101 ASN A N 1
ATOM 789 C CA . ASN A 1 101 ? 2.942 7.474 4.735 1.00 95.38 101 ASN A CA 1
ATOM 790 C C . ASN A 1 101 ? 1.525 6.922 4.886 1.00 95.38 101 ASN A C 1
ATOM 792 O O . ASN A 1 101 ? 0.973 6.381 3.929 1.00 95.38 101 ASN A O 1
ATOM 796 N N . ILE A 1 102 ? 0.950 7.031 6.082 1.00 93.62 102 ILE A N 1
ATOM 797 C CA . ILE A 1 102 ? -0.372 6.485 6.396 1.00 93.62 102 ILE A CA 1
ATOM 798 C C . ILE A 1 102 ? -1.258 7.621 6.885 1.00 93.62 102 ILE A C 1
ATOM 800 O O . ILE A 1 102 ? -0.985 8.261 7.898 1.00 93.62 102 ILE A O 1
ATOM 804 N N . THR A 1 103 ? -2.353 7.830 6.171 1.00 94.94 103 THR A N 1
ATOM 805 C CA . THR A 1 103 ? -3.423 8.763 6.519 1.00 94.94 103 THR A CA 1
ATOM 806 C C . THR A 1 103 ? -4.735 7.989 6.646 1.00 94.94 103 THR A C 1
ATOM 808 O O . THR A 1 103 ? -4.820 6.860 6.161 1.00 94.94 103 THR A O 1
ATOM 811 N N . PRO A 1 104 ? -5.796 8.569 7.234 1.00 94.56 104 PRO A N 1
ATOM 812 C CA . PRO A 1 104 ? -7.090 7.890 7.320 1.00 94.56 104 PRO A CA 1
ATOM 813 C C . PRO A 1 104 ? -7.689 7.476 5.970 1.00 94.56 104 PRO A C 1
ATOM 815 O O . PRO A 1 104 ? -8.527 6.583 5.922 1.00 94.56 104 PRO A O 1
ATOM 818 N N . THR A 1 105 ? -7.271 8.116 4.876 1.00 95.25 105 THR A N 1
ATOM 819 C CA . THR A 1 105 ? -7.819 7.894 3.533 1.00 95.25 105 THR A CA 1
ATOM 820 C C . THR A 1 105 ? -6.878 7.129 2.609 1.00 95.25 105 THR A C 1
ATOM 822 O O . THR A 1 105 ? -7.325 6.627 1.578 1.00 95.25 105 THR A O 1
ATOM 825 N N . GLN A 1 106 ? -5.582 7.059 2.930 1.00 96.69 106 GLN A N 1
ATOM 826 C CA . GLN A 1 106 ? -4.581 6.532 2.010 1.00 96.69 106 GLN A CA 1
ATOM 827 C C . GLN A 1 106 ? -3.310 6.032 2.704 1.00 96.69 106 GLN A C 1
ATOM 829 O O . GLN A 1 106 ? -2.797 6.671 3.624 1.00 96.69 106 GLN A O 1
ATOM 834 N N . ILE A 1 107 ? -2.758 4.942 2.171 1.00 97.38 107 ILE A N 1
ATOM 835 C CA . ILE A 1 107 ? -1.404 4.444 2.407 1.00 97.38 107 ILE A CA 1
ATOM 836 C C . ILE A 1 107 ? -0.559 4.716 1.156 1.00 97.38 107 ILE A C 1
ATOM 838 O O . ILE A 1 107 ? -0.847 4.188 0.082 1.00 97.38 107 ILE A O 1
ATOM 842 N N . GLU A 1 108 ? 0.513 5.492 1.289 1.00 97.75 108 GLU A N 1
ATOM 843 C CA . GLU A 1 108 ? 1.515 5.678 0.236 1.00 97.75 108 GLU A CA 1
ATOM 844 C C . GLU A 1 10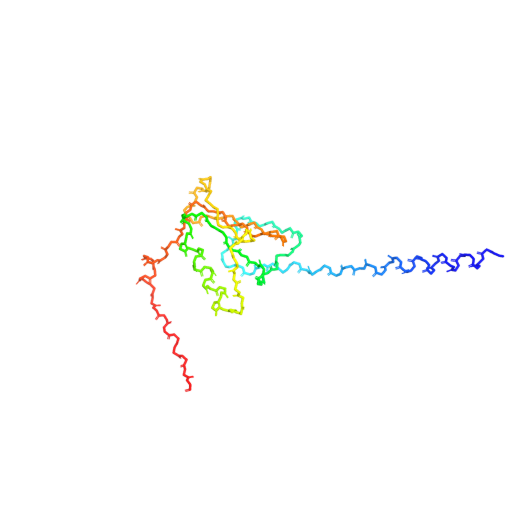8 ? 2.795 4.908 0.575 1.00 97.75 108 GLU A C 1
ATOM 846 O O . GLU A 1 108 ? 3.368 5.065 1.656 1.00 97.75 108 GLU A O 1
ATOM 851 N N . ILE A 1 109 ? 3.276 4.117 -0.381 1.00 97.31 109 ILE A N 1
ATOM 852 C CA . ILE A 1 109 ? 4.524 3.358 -0.304 1.00 97.31 109 ILE A CA 1
ATOM 853 C C . ILE A 1 109 ? 5.453 3.907 -1.384 1.00 97.31 109 ILE A C 1
ATOM 855 O O . ILE A 1 109 ? 5.293 3.608 -2.570 1.00 97.31 109 ILE A O 1
ATOM 859 N N . LYS A 1 110 ? 6.417 4.738 -0.981 1.00 97.19 110 LYS A N 1
ATOM 860 C CA . LYS A 1 110 ? 7.367 5.389 -1.894 1.00 97.19 110 LYS A CA 1
ATOM 861 C C . LYS A 1 110 ? 8.703 4.671 -1.837 1.00 97.19 110 LYS A C 1
ATOM 863 O O . LYS A 1 110 ? 9.254 4.503 -0.753 1.00 97.19 110 LYS A O 1
ATOM 868 N N . ALA A 1 111 ? 9.236 4.272 -2.983 1.00 96.69 111 ALA A N 1
ATOM 869 C CA . ALA A 1 111 ? 10.546 3.632 -3.084 1.00 96.69 111 ALA A CA 1
ATOM 870 C C . ALA A 1 111 ? 11.191 3.956 -4.435 1.00 96.69 111 ALA A C 1
ATOM 872 O O . ALA A 1 111 ? 10.501 4.299 -5.392 1.00 96.69 111 ALA A O 1
ATOM 873 N N . ASN A 1 112 ? 12.510 3.816 -4.549 1.00 95.44 112 ASN A N 1
ATOM 874 C CA . ASN A 1 112 ? 13.184 3.952 -5.845 1.00 95.44 112 ASN A CA 1
ATOM 875 C C . ASN A 1 112 ? 13.036 2.671 -6.686 1.00 95.44 112 ASN A C 1
ATOM 877 O O . ASN A 1 112 ? 12.776 2.718 -7.891 1.00 95.44 112 ASN A O 1
ATOM 881 N N . LYS A 1 113 ? 13.139 1.505 -6.033 1.00 92.56 113 LYS A N 1
ATOM 882 C CA . LYS A 1 113 ? 13.207 0.198 -6.694 1.00 92.56 113 LYS A CA 1
ATOM 883 C C . LYS A 1 113 ? 12.337 -0.849 -6.001 1.00 92.56 113 LYS A C 1
ATOM 885 O O . LYS A 1 113 ? 12.253 -0.901 -4.779 1.00 92.56 113 LYS A O 1
ATOM 890 N N . SER A 1 114 ? 11.710 -1.719 -6.793 1.00 86.25 114 SER A N 1
ATOM 891 C CA . SER A 1 114 ? 11.057 -2.930 -6.283 1.00 86.25 114 SER A CA 1
ATOM 892 C C . SER A 1 114 ? 12.113 -4.000 -5.992 1.00 86.25 114 SER A C 1
ATOM 894 O O . SER A 1 114 ? 12.887 -4.381 -6.876 1.00 86.25 114 SER A O 1
ATOM 896 N N . ILE A 1 115 ? 12.144 -4.506 -4.758 1.00 78.56 115 ILE A N 1
ATOM 897 C CA . ILE A 1 115 ? 13.005 -5.629 -4.381 1.00 78.56 115 ILE A CA 1
ATOM 898 C C . ILE A 1 115 ? 12.287 -6.927 -4.759 1.00 78.56 115 ILE A C 1
ATOM 900 O O . ILE A 1 115 ? 11.310 -7.328 -4.128 1.00 78.56 115 ILE A O 1
ATOM 904 N N . ASN A 1 116 ? 12.784 -7.609 -5.790 1.00 64.38 116 ASN A N 1
ATOM 905 C CA . ASN A 1 116 ? 12.345 -8.956 -6.140 1.00 64.38 116 ASN A CA 1
ATOM 906 C C . ASN A 1 116 ? 13.336 -9.983 -5.572 1.00 64.38 116 ASN A C 1
ATOM 908 O O . ASN A 1 116 ? 14.450 -10.137 -6.073 1.00 64.38 116 ASN A O 1
ATOM 912 N N . ASN A 1 117 ? 12.917 -10.706 -4.533 1.00 52.66 117 ASN A N 1
ATOM 913 C CA . ASN A 1 117 ? 13.757 -11.657 -3.803 1.00 52.66 117 ASN A CA 1
ATOM 914 C C . ASN A 1 117 ? 13.946 -13.024 -4.492 1.00 52.66 117 ASN A C 1
ATOM 916 O O . ASN A 1 117 ? 14.601 -13.898 -3.917 1.00 52.66 117 ASN A O 1
ATOM 920 N N . ASN A 1 118 ? 13.461 -13.229 -5.723 1.00 52.91 118 ASN A N 1
ATOM 921 C CA . ASN A 1 118 ? 13.634 -14.504 -6.438 1.00 52.91 118 ASN A CA 1
ATOM 922 C C . ASN A 1 118 ? 15.110 -14.921 -6.622 1.00 52.91 118 ASN A C 1
ATOM 924 O O . ASN A 1 118 ? 15.401 -16.106 -6.777 1.00 52.91 118 ASN A O 1
ATOM 928 N N . SER A 1 119 ? 16.062 -13.985 -6.568 1.00 47.81 119 SER A N 1
ATOM 929 C CA . SER A 1 119 ? 17.498 -14.291 -6.614 1.00 47.81 119 SER A CA 1
ATOM 930 C C . SER A 1 119 ? 18.097 -14.668 -5.250 1.00 47.81 119 SER A C 1
ATOM 932 O O . SER A 1 119 ? 18.977 -15.526 -5.209 1.00 47.81 119 SER A O 1
ATOM 934 N N . LYS A 1 120 ? 17.612 -14.084 -4.143 1.00 46.94 120 LYS A N 1
ATOM 935 C CA . LYS A 1 120 ? 18.160 -14.247 -2.777 1.00 46.94 120 LYS A CA 1
ATOM 936 C C . LYS A 1 120 ? 17.537 -15.438 -2.028 1.00 46.94 120 LYS A C 1
ATOM 938 O O . LYS A 1 120 ? 18.216 -16.098 -1.245 1.00 46.94 120 LYS A O 1
ATOM 943 N N . LEU A 1 121 ? 16.281 -15.784 -2.335 1.00 44.16 121 LEU A N 1
ATOM 944 C CA . LEU A 1 121 ? 15.556 -16.920 -1.740 1.00 44.16 121 LEU A CA 1
ATOM 945 C C . LEU A 1 121 ? 16.044 -18.301 -2.208 1.00 44.16 121 LEU A C 1
ATOM 947 O O . LEU A 1 121 ? 15.673 -19.304 -1.605 1.00 44.16 121 LEU A O 1
ATOM 951 N N . ARG A 1 122 ? 16.896 -18.385 -3.242 1.00 43.69 122 ARG A N 1
ATOM 952 C CA . ARG A 1 122 ? 17.533 -19.659 -3.632 1.00 43.69 122 ARG A CA 1
ATOM 953 C C . ARG A 1 122 ? 18.509 -20.198 -2.583 1.00 43.69 122 ARG A C 1
ATOM 955 O O . ARG A 1 122 ? 18.756 -21.396 -2.579 1.00 43.69 122 ARG A O 1
ATOM 962 N N . ASN A 1 123 ? 19.023 -19.340 -1.701 1.00 42.25 123 ASN A N 1
ATOM 963 C CA . ASN A 1 123 ? 20.067 -19.702 -0.740 1.00 42.25 123 ASN A CA 1
ATOM 964 C C . ASN A 1 123 ? 19.563 -19.875 0.701 1.00 42.25 123 ASN A C 1
ATOM 966 O O . ASN A 1 123 ? 20.370 -20.139 1.587 1.00 42.25 123 ASN A O 1
ATOM 970 N N . TYR A 1 124 ? 18.255 -19.752 0.955 1.00 40.09 124 TYR A N 1
ATOM 971 C CA . TYR A 1 124 ? 17.685 -20.072 2.265 1.00 40.09 124 TYR A CA 1
ATOM 972 C C . TYR A 1 124 ? 17.144 -21.509 2.278 1.00 40.09 124 TYR A C 1
ATOM 974 O O . TYR A 1 124 ? 16.419 -21.888 1.352 1.00 40.09 124 TYR A O 1
ATOM 982 N N . PRO A 1 125 ? 17.451 -22.322 3.308 1.00 42.75 125 PRO A N 1
ATOM 983 C CA . PRO A 1 125 ? 16.842 -23.637 3.451 1.00 42.75 125 PRO A CA 1
ATOM 984 C C . PRO A 1 125 ? 15.324 -23.470 3.584 1.00 42.75 125 PRO A C 1
ATOM 986 O O . PRO A 1 125 ? 14.836 -22.768 4.470 1.00 42.75 125 PRO A O 1
ATOM 989 N N . ARG A 1 126 ? 14.564 -24.101 2.680 1.00 44.34 126 ARG A N 1
ATOM 990 C CA . ARG A 1 126 ? 13.101 -24.143 2.775 1.00 44.34 126 ARG A CA 1
ATOM 991 C C . ARG A 1 126 ? 12.726 -24.923 4.030 1.00 44.34 126 ARG A C 1
ATOM 993 O O . ARG A 1 126 ? 12.822 -26.147 4.042 1.00 44.34 126 ARG A O 1
ATOM 1000 N N . ILE A 1 127 ? 12.272 -24.228 5.066 1.00 47.09 127 ILE A N 1
ATOM 1001 C CA . ILE A 1 127 ? 11.615 -24.873 6.201 1.00 47.09 127 ILE A CA 1
ATOM 1002 C C . ILE A 1 127 ? 10.251 -25.359 5.692 1.00 47.09 127 ILE A C 1
ATOM 1004 O O . ILE A 1 127 ? 9.311 -24.581 5.557 1.00 47.09 127 ILE A O 1
ATOM 1008 N N . GLN A 1 128 ? 10.158 -26.644 5.340 1.00 46.44 128 GLN A N 1
ATOM 1009 C CA . GLN A 1 128 ? 8.876 -27.318 5.144 1.00 46.44 128 GLN A CA 1
ATOM 1010 C C . GLN A 1 128 ? 8.234 -27.507 6.520 1.00 46.44 128 GLN A C 1
ATOM 1012 O O . GLN A 1 128 ? 8.570 -28.442 7.247 1.00 46.44 128 GLN A O 1
ATOM 1017 N N . THR A 1 129 ? 7.301 -26.637 6.891 1.00 47.09 129 THR A N 1
ATOM 1018 C CA . THR A 1 129 ? 6.382 -26.925 7.992 1.00 47.09 129 THR A CA 1
ATOM 1019 C C . THR A 1 129 ? 5.401 -27.998 7.524 1.00 47.09 129 THR A C 1
ATOM 1021 O O . THR A 1 129 ? 4.441 -27.745 6.800 1.00 47.09 129 THR A O 1
ATOM 1024 N N . ARG A 1 130 ? 5.689 -29.248 7.892 1.00 46.88 130 ARG A N 1
ATOM 1025 C CA . ARG A 1 130 ? 4.773 -30.376 7.730 1.00 46.88 130 ARG A CA 1
ATOM 1026 C C . ARG A 1 130 ? 3.768 -30.309 8.886 1.00 46.88 130 ARG A C 1
ATOM 1028 O O . ARG A 1 130 ? 4.093 -30.703 10.001 1.00 46.88 130 ARG A O 1
ATOM 1035 N N . PHE A 1 131 ? 2.580 -29.762 8.636 1.00 49.06 131 PHE A N 1
ATOM 1036 C CA . PHE A 1 131 ? 1.438 -29.942 9.533 1.00 49.06 131 PHE A CA 1
ATOM 1037 C C . PHE A 1 131 ? 1.015 -31.413 9.453 1.00 49.06 131 PHE A C 1
ATOM 1039 O O . PHE A 1 131 ? 0.670 -31.896 8.376 1.00 49.06 131 PHE A O 1
ATOM 1046 N N . TRP A 1 132 ? 1.111 -32.136 10.565 1.00 51.00 132 TRP A N 1
ATOM 1047 C CA . TRP A 1 132 ? 0.502 -33.457 10.700 1.00 51.00 132 TRP A CA 1
ATOM 1048 C C . TRP A 1 132 ? -0.976 -33.264 11.058 1.00 51.00 132 TRP A C 1
ATOM 1050 O O . TRP A 1 132 ? -1.282 -32.513 11.983 1.00 51.00 132 TRP A O 1
ATOM 1060 N N . THR A 1 133 ? -1.861 -33.900 10.289 1.00 57.78 133 THR A N 1
ATOM 1061 C CA . THR A 1 133 ? -3.219 -34.281 10.715 1.00 57.78 133 THR A CA 1
ATOM 1062 C C . THR A 1 133 ? -3.158 -35.437 11.693 1.00 57.78 133 THR A C 1
ATOM 1064 O O . THR A 1 133 ? -2.319 -36.334 11.437 1.00 57.78 133 THR A O 1
#